Protein AF-A0A8C9YZ73-F1 (afdb_monomer_lite)

Radius of gyration: 12.93 Å; chains: 1; bounding box: 23×28×31 Å

Secondary structure (DSSP, 8-state):
-HHHHHHHHHHHHHHHHHHHHHHH-HHHHHHHHHHHHHH-HHHHHHTT--

Structure (mmCIF, N/CA/C/O backbone):
data_AF-A0A8C9YZ73-F1
#
_entry.id   AF-A0A8C9YZ73-F1
#
loop_
_atom_site.group_PDB
_atom_site.id
_atom_site.type_symbol
_atom_site.label_atom_id
_atom_site.label_alt_id
_atom_site.label_comp_id
_atom_site.label_asym_id
_atom_site.label_entity_id
_atom_site.label_seq_id
_atom_site.pdbx_PDB_ins_code
_atom_site.Cartn_x
_atom_site.Cartn_y
_atom_site.Cartn_z
_atom_site.occupancy
_atom_site.B_iso_or_equiv
_atom_site.auth_seq_id
_atom_site.auth_comp_id
_atom_site.auth_asym_id
_atom_site.auth_atom_id
_atom_site.pdbx_PDB_model_num
ATOM 1 N N . LEU A 1 1 ? 2.896 21.557 20.792 1.00 62.94 1 LEU A N 1
ATOM 2 C CA . LEU A 1 1 ? 4.242 21.412 20.168 1.00 62.94 1 LEU A CA 1
ATOM 3 C C . LEU A 1 1 ? 4.714 19.957 19.957 1.00 62.94 1 LEU A C 1
ATOM 5 O O . LEU A 1 1 ? 5.263 19.673 18.900 1.00 62.94 1 LEU A O 1
ATOM 9 N N . ARG A 1 2 ? 4.532 19.009 20.898 1.00 66.44 2 ARG A N 1
ATOM 10 C CA . ARG A 1 2 ? 4.941 17.589 20.703 1.00 66.44 2 ARG A CA 1
ATOM 11 C C . ARG A 1 2 ? 4.086 16.810 19.685 1.00 66.44 2 ARG A C 1
ATOM 13 O O . ARG A 1 2 ? 4.639 16.105 18.850 1.00 66.44 2 ARG A O 1
ATOM 20 N N . LYS A 1 3 ? 2.758 16.970 19.723 1.00 65.50 3 LYS A N 1
ATOM 21 C CA . LYS A 1 3 ? 1.808 16.234 18.861 1.00 65.50 3 LYS A CA 1
ATOM 22 C C . LYS A 1 3 ? 1.969 16.562 17.368 1.00 65.50 3 LYS A C 1
ATOM 24 O O . LYS A 1 3 ? 2.032 15.651 16.554 1.00 65.50 3 LYS A O 1
ATOM 29 N N . VAL A 1 4 ? 2.151 17.845 17.045 1.00 67.69 4 VAL A N 1
ATOM 30 C CA . VAL A 1 4 ? 2.371 18.334 15.670 1.00 67.69 4 VAL A CA 1
ATOM 31 C C . VAL A 1 4 ? 3.650 17.748 15.058 1.00 67.69 4 VAL A C 1
ATOM 33 O O . VAL A 1 4 ? 3.625 17.272 13.930 1.00 67.69 4 VAL A O 1
ATOM 36 N N . ARG A 1 5 ? 4.754 17.686 15.822 1.00 70.06 5 ARG A N 1
ATOM 37 C CA . ARG A 1 5 ? 6.008 17.069 15.352 1.00 70.06 5 ARG A CA 1
ATOM 38 C C . ARG A 1 5 ? 5.855 15.576 15.042 1.00 70.06 5 ARG A C 1
ATOM 40 O O . ARG A 1 5 ? 6.391 15.113 14.046 1.00 70.06 5 ARG A O 1
ATOM 47 N N . SER A 1 6 ? 5.108 14.833 15.862 1.00 73.62 6 SER A N 1
ATOM 48 C CA . SER A 1 6 ? 4.869 13.398 15.630 1.00 73.62 6 SER A CA 1
ATOM 49 C C . SER A 1 6 ? 4.030 13.135 14.373 1.00 73.62 6 SER A C 1
ATOM 51 O O . SER A 1 6 ? 4.346 12.229 13.606 1.00 73.62 6 SER A O 1
ATOM 53 N N . GLN A 1 7 ? 3.000 13.952 14.122 1.00 72.25 7 GLN A N 1
ATOM 54 C CA . GLN A 1 7 ? 2.168 13.836 12.918 1.00 72.25 7 GLN A CA 1
ATOM 55 C C . GLN A 1 7 ? 2.969 14.080 11.638 1.00 72.25 7 GLN A C 1
ATOM 57 O O . GLN A 1 7 ? 2.833 13.322 10.683 1.00 72.25 7 GLN A O 1
ATOM 62 N N . PHE A 1 8 ? 3.851 15.084 11.644 1.00 73.94 8 PHE A N 1
ATOM 63 C CA . PHE A 1 8 ? 4.727 15.367 10.507 1.00 73.94 8 PHE A CA 1
ATOM 64 C C . PHE A 1 8 ? 5.638 14.173 10.184 1.00 73.94 8 PHE A C 1
ATOM 66 O O . PHE A 1 8 ? 5.703 13.729 9.043 1.00 73.94 8 PHE A O 1
ATOM 73 N N . VAL A 1 9 ? 6.243 13.565 11.213 1.00 81.81 9 VAL A N 1
ATOM 74 C CA . VAL A 1 9 ? 7.090 12.369 11.057 1.00 81.81 9 VAL A CA 1
ATOM 75 C C . VAL A 1 9 ? 6.307 11.175 10.499 1.00 81.81 9 VAL A C 1
ATOM 77 O O . VAL A 1 9 ? 6.849 10.401 9.712 1.00 81.81 9 VAL A O 1
ATOM 80 N N . GLN A 1 10 ? 5.041 11.001 10.886 1.00 88.81 10 GLN A N 1
ATOM 81 C CA . GLN A 1 10 ? 4.194 9.933 10.344 1.00 88.81 10 GLN A CA 1
ATOM 82 C C . GLN A 1 10 ? 3.825 10.187 8.877 1.00 88.81 10 GLN A C 1
ATOM 84 O O . GLN A 1 10 ? 3.913 9.267 8.065 1.00 88.81 10 GLN A O 1
ATOM 89 N N . ALA A 1 11 ? 3.493 11.430 8.521 1.00 92.19 11 ALA A N 1
ATOM 90 C CA . ALA A 1 11 ? 3.199 11.812 7.142 1.00 92.19 11 ALA A CA 1
ATOM 91 C C . ALA A 1 11 ? 4.422 11.647 6.222 1.00 92.19 11 ALA A C 1
ATOM 93 O O . ALA A 1 11 ? 4.295 11.112 5.120 1.00 92.19 11 ALA A O 1
ATOM 94 N N . ASP A 1 12 ? 5.616 12.032 6.682 1.00 94.31 12 ASP A N 1
ATOM 95 C CA . ASP A 1 12 ? 6.853 11.860 5.913 1.00 94.31 12 ASP A CA 1
ATOM 96 C C . ASP A 1 12 ? 7.207 10.380 5.725 1.00 94.31 12 ASP A C 1
ATOM 98 O O . ASP A 1 12 ? 7.612 9.967 4.638 1.00 94.31 12 ASP A O 1
ATOM 102 N N . LYS A 1 13 ? 6.986 9.545 6.749 1.00 93.12 13 LYS A N 1
ATOM 103 C CA . LYS A 1 13 ? 7.136 8.087 6.626 1.00 93.12 13 LYS A CA 1
ATOM 104 C C . LYS A 1 13 ? 6.163 7.502 5.60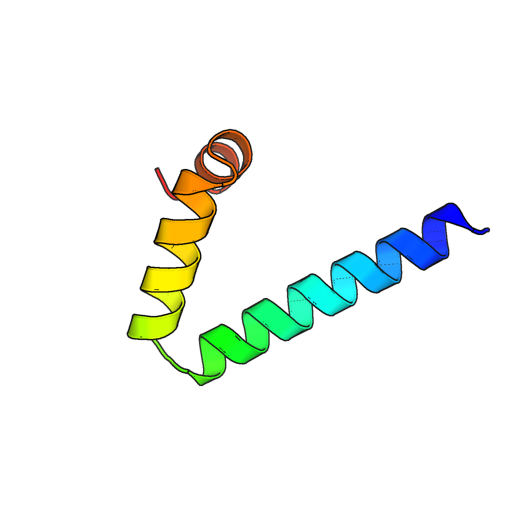7 1.00 93.12 13 LYS A C 1
ATOM 106 O O . LYS A 1 13 ? 6.590 6.717 4.763 1.00 93.12 13 LYS A O 1
ATOM 111 N N . ALA A 1 14 ? 4.892 7.902 5.654 1.00 94.69 14 ALA A N 1
ATOM 112 C CA . ALA A 1 14 ? 3.894 7.457 4.687 1.00 94.69 14 ALA A CA 1
ATOM 113 C C . ALA A 1 14 ? 4.300 7.850 3.258 1.00 94.69 14 ALA A C 1
ATOM 115 O O . ALA A 1 14 ? 4.333 6.993 2.378 1.00 94.69 14 ALA A O 1
ATOM 116 N N . ARG A 1 15 ? 4.712 9.108 3.041 1.00 96.50 15 ARG A N 1
ATOM 117 C CA . ARG A 1 15 ? 5.187 9.586 1.732 1.00 96.50 15 ARG A CA 1
ATOM 118 C C . ARG A 1 15 ? 6.372 8.763 1.223 1.00 96.50 15 ARG A C 1
ATOM 120 O O . ARG A 1 15 ? 6.317 8.243 0.113 1.00 96.50 15 ARG A O 1
ATOM 127 N N . ASN A 1 16 ? 7.391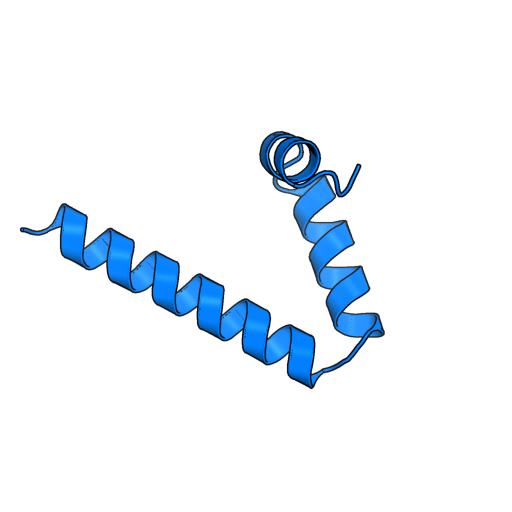 8.565 2.060 1.00 96.88 16 ASN A N 1
ATOM 128 C CA . ASN A 1 16 ? 8.583 7.797 1.696 1.00 96.88 16 ASN A CA 1
ATOM 129 C C . ASN A 1 16 ? 8.260 6.340 1.328 1.00 96.88 16 ASN A C 1
ATOM 131 O O . ASN A 1 16 ? 8.850 5.803 0.388 1.00 96.88 16 ASN A O 1
ATOM 135 N N . LEU A 1 17 ? 7.331 5.700 2.047 1.00 96.19 17 LEU A N 1
ATOM 136 C CA . LEU A 1 17 ? 6.883 4.340 1.736 1.00 96.19 17 LEU A CA 1
ATOM 137 C C . LEU A 1 17 ? 6.157 4.282 0.390 1.00 96.19 17 LEU A C 1
ATOM 139 O O . LEU A 1 17 ? 6.486 3.430 -0.436 1.00 96.19 17 LEU A O 1
ATOM 143 N N . ILE A 1 18 ? 5.225 5.206 0.137 1.00 96.69 18 ILE A N 1
ATOM 144 C CA . ILE A 1 18 ? 4.498 5.276 -1.138 1.00 96.69 18 ILE A CA 1
ATOM 145 C C . ILE A 1 18 ? 5.465 5.511 -2.303 1.00 96.69 18 ILE A C 1
ATOM 147 O O . ILE A 1 18 ? 5.404 4.791 -3.301 1.00 96.69 18 ILE A O 1
ATOM 151 N N . ASP A 1 19 ? 6.400 6.452 -2.170 1.00 98.12 19 ASP A N 1
ATOM 152 C CA . ASP A 1 19 ? 7.395 6.738 -3.209 1.00 98.12 19 ASP A CA 1
ATOM 153 C C . ASP A 1 19 ? 8.297 5.531 -3.480 1.00 98.12 19 ASP A C 1
ATOM 155 O O . ASP A 1 19 ? 8.593 5.205 -4.633 1.00 98.12 19 ASP A O 1
ATOM 159 N N . MET A 1 20 ? 8.708 4.821 -2.427 1.00 97.94 20 MET A N 1
ATOM 160 C CA . MET A 1 20 ? 9.498 3.600 -2.559 1.00 97.94 20 MET A CA 1
ATOM 161 C C . MET A 1 20 ? 8.733 2.511 -3.313 1.00 97.94 20 MET A C 1
ATOM 163 O O . MET A 1 20 ? 9.287 1.910 -4.234 1.00 97.94 20 MET A O 1
ATOM 167 N N . VAL A 1 21 ? 7.474 2.260 -2.949 1.00 97.81 21 VAL A N 1
ATOM 168 C CA . VAL A 1 21 ? 6.647 1.234 -3.598 1.00 97.81 21 VAL A CA 1
ATOM 169 C C . VAL A 1 21 ? 6.377 1.596 -5.058 1.00 97.81 21 VAL A C 1
ATOM 171 O O . VAL A 1 21 ? 6.510 0.735 -5.925 1.00 97.81 21 VAL A O 1
ATOM 174 N N . ARG A 1 22 ? 6.103 2.872 -5.365 1.00 97.31 22 ARG A N 1
ATOM 175 C CA . ARG A 1 22 ? 5.930 3.345 -6.751 1.00 97.31 22 ARG A CA 1
ATOM 176 C C . ARG A 1 22 ? 7.180 3.113 -7.598 1.00 97.31 22 ARG A C 1
ATOM 178 O O . ARG A 1 22 ? 7.053 2.651 -8.729 1.00 97.31 22 ARG A O 1
ATOM 185 N N . ARG A 1 23 ? 8.379 3.354 -7.050 1.00 98.25 23 ARG A N 1
ATOM 186 C CA . ARG A 1 23 ? 9.653 3.065 -7.739 1.00 98.25 23 ARG A CA 1
ATOM 187 C C . ARG A 1 23 ? 9.868 1.574 -8.016 1.00 98.25 23 ARG A C 1
ATOM 189 O O . ARG A 1 23 ? 10.523 1.240 -8.996 1.00 98.25 23 ARG A O 1
ATOM 196 N N . LYS A 1 24 ? 9.313 0.682 -7.189 1.00 97.81 24 LYS A N 1
ATOM 197 C CA . LYS A 1 24 ? 9.382 -0.778 -7.391 1.00 97.81 24 LYS A CA 1
ATOM 198 C C . LYS A 1 24 ? 8.392 -1.301 -8.441 1.00 97.81 24 LYS A C 1
ATOM 200 O O . LYS A 1 24 ? 8.513 -2.444 -8.872 1.00 97.81 24 LYS A O 1
ATOM 205 N N . GLY A 1 25 ? 7.438 -0.479 -8.876 1.00 97.56 25 GLY A N 1
ATOM 206 C CA . GLY A 1 25 ? 6.508 -0.807 -9.951 1.00 97.56 25 GLY A CA 1
ATOM 207 C C . GLY A 1 25 ? 5.260 -1.572 -9.504 1.00 97.56 25 GLY A C 1
ATOM 208 O O . GLY A 1 25 ? 4.988 -1.758 -8.317 1.00 97.56 25 GLY A O 1
ATOM 209 N N . ARG A 1 26 ? 4.469 -2.003 -10.495 1.00 97.94 26 ARG A N 1
ATOM 210 C CA . ARG A 1 26 ? 3.082 -2.465 -10.301 1.00 97.94 26 ARG A CA 1
ATOM 211 C C . ARG A 1 26 ? 2.947 -3.637 -9.331 1.00 97.94 26 ARG A C 1
ATOM 213 O O . ARG A 1 26 ? 2.054 -3.601 -8.499 1.00 97.94 26 ARG A O 1
ATOM 220 N N . ALA A 1 27 ? 3.833 -4.632 -9.397 1.00 98.19 27 ALA A N 1
ATOM 221 C CA . ALA A 1 27 ? 3.764 -5.797 -8.514 1.00 98.19 27 ALA A CA 1
ATOM 222 C C . ALA A 1 27 ? 3.869 -5.399 -7.031 1.00 98.19 27 ALA A C 1
ATOM 224 O O . ALA A 1 27 ? 3.073 -5.845 -6.210 1.00 98.19 27 ALA A O 1
ATOM 225 N N . ALA A 1 28 ? 4.794 -4.494 -6.696 1.00 97.94 28 ALA A N 1
ATOM 226 C CA . ALA A 1 28 ? 4.934 -3.986 -5.335 1.00 97.94 28 ALA A CA 1
ATOM 227 C C . ALA A 1 28 ? 3.721 -3.146 -4.909 1.00 97.94 28 ALA A C 1
ATOM 229 O O . ALA A 1 28 ? 3.279 -3.251 -3.767 1.00 97.94 28 ALA A O 1
ATOM 230 N N . SER A 1 29 ? 3.164 -2.340 -5.821 1.00 97.88 29 SER A N 1
ATOM 231 C CA . SER A 1 29 ? 1.925 -1.598 -5.560 1.00 97.88 29 SER A CA 1
ATOM 232 C C . SER A 1 29 ? 0.746 -2.525 -5.262 1.00 97.88 29 SER A C 1
ATOM 234 O O . SER A 1 29 ? 0.005 -2.253 -4.324 1.00 97.88 29 SER A O 1
ATOM 236 N N . SER A 1 30 ? 0.598 -3.631 -5.996 1.00 98.00 30 SER A N 1
ATOM 237 C CA . SER A 1 30 ? -0.459 -4.615 -5.738 1.00 98.00 30 SER A CA 1
ATOM 238 C C . SER A 1 30 ? -0.312 -5.271 -4.367 1.00 98.00 30 SER A C 1
ATOM 240 O O . SER A 1 30 ? -1.303 -5.399 -3.654 1.00 98.00 30 SER A O 1
ATOM 242 N N . VAL A 1 31 ? 0.915 -5.631 -3.967 1.00 98.31 31 VAL A N 1
ATOM 243 C CA . VAL A 1 31 ? 1.173 -6.184 -2.626 1.00 98.31 31 VAL A CA 1
ATOM 244 C C . VAL A 1 31 ? 0.810 -5.168 -1.545 1.00 98.31 31 VAL A C 1
ATOM 246 O O . VAL A 1 31 ? 0.085 -5.512 -0.620 1.00 98.31 31 VAL A O 1
ATOM 24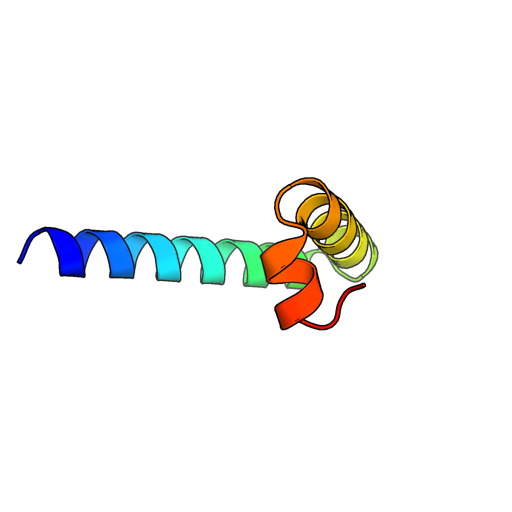9 N N . LEU A 1 32 ? 1.242 -3.908 -1.685 1.00 97.56 32 LEU A N 1
ATOM 250 C CA . LEU A 1 32 ? 0.897 -2.853 -0.727 1.00 97.56 32 LEU A CA 1
ATOM 251 C C . LEU A 1 32 ? -0.622 -2.695 -0.575 1.00 97.56 32 LEU A C 1
ATOM 253 O O . LEU A 1 32 ? -1.101 -2.585 0.549 1.00 97.56 32 LEU A O 1
ATOM 257 N N . ILE A 1 33 ? -1.364 -2.681 -1.687 1.00 97.88 33 ILE A N 1
ATOM 258 C CA . ILE A 1 33 ? -2.827 -2.550 -1.670 1.00 97.88 33 ILE A CA 1
ATOM 259 C C . ILE A 1 33 ? -3.464 -3.756 -0.972 1.00 97.88 33 ILE A C 1
ATOM 261 O O . ILE A 1 33 ? -4.268 -3.553 -0.071 1.00 97.88 33 ILE A O 1
ATOM 265 N N . SER A 1 34 ? -3.071 -4.987 -1.322 1.00 98.19 34 SER A N 1
ATOM 266 C CA . SER A 1 34 ? -3.596 -6.202 -0.677 1.00 98.19 34 SER A CA 1
ATOM 267 C C . SER A 1 34 ? -3.381 -6.169 0.835 1.00 98.19 34 SER A C 1
ATOM 269 O O . SER A 1 34 ? -4.319 -6.355 1.604 1.00 98.19 34 SER A O 1
ATOM 271 N N . THR A 1 35 ? -2.160 -5.847 1.267 1.00 97.75 35 THR A N 1
ATOM 272 C CA . THR A 1 35 ? -1.829 -5.764 2.691 1.00 97.75 35 THR A CA 1
ATOM 273 C C . THR A 1 35 ? -2.594 -4.640 3.391 1.00 97.75 35 THR A C 1
ATOM 275 O O . THR A 1 35 ? -3.021 -4.817 4.528 1.00 97.75 35 THR A O 1
ATOM 278 N N . LEU A 1 36 ? -2.808 -3.493 2.736 1.00 97.38 36 LEU A N 1
ATOM 279 C CA . LEU A 1 36 ? -3.605 -2.405 3.306 1.00 97.38 36 LEU A CA 1
ATOM 280 C C . LEU A 1 36 ? -5.066 -2.829 3.517 1.00 97.38 36 LEU A C 1
ATOM 282 O O . LEU A 1 36 ? -5.619 -2.549 4.577 1.00 97.38 36 LEU A O 1
ATOM 286 N N . CYS A 1 37 ? -5.650 -3.558 2.562 1.00 97.81 37 CYS A N 1
ATOM 287 C CA . CYS A 1 37 ? -7.009 -4.097 2.663 1.00 97.81 37 CYS A CA 1
ATOM 288 C C . CYS A 1 37 ? -7.183 -5.081 3.823 1.00 97.81 37 CYS A C 1
ATOM 290 O O . CYS A 1 37 ? -8.247 -5.111 4.440 1.00 97.81 37 CYS A O 1
ATOM 292 N N . GLU A 1 38 ? -6.149 -5.861 4.135 1.00 97.69 38 GLU A N 1
ATOM 293 C CA . GLU A 1 38 ? -6.148 -6.804 5.258 1.00 97.69 38 GLU A CA 1
ATOM 294 C C . GLU A 1 38 ? -5.966 -6.101 6.610 1.00 97.69 38 GLU A C 1
ATOM 296 O O . GLU A 1 38 ? -6.652 -6.427 7.579 1.00 97.69 38 GLU A O 1
ATOM 301 N N . VAL A 1 39 ? -5.041 -5.138 6.685 1.00 97.81 39 VAL A N 1
ATOM 302 C CA . VAL A 1 39 ? -4.651 -4.485 7.946 1.00 97.81 39 VAL A CA 1
ATOM 303 C C . VAL A 1 39 ? -5.619 -3.371 8.345 1.00 97.81 39 VAL A C 1
ATOM 305 O O . VAL A 1 39 ? -5.888 -3.201 9.534 1.00 97.81 39 VAL A O 1
ATOM 308 N N . ASP A 1 40 ? -6.145 -2.616 7.378 1.00 97.75 40 ASP A N 1
ATOM 309 C CA . ASP A 1 40 ? -7.090 -1.523 7.618 1.00 97.75 40 ASP A CA 1
ATOM 310 C C . ASP A 1 40 ? -8.239 -1.525 6.589 1.00 97.75 40 ASP A C 1
ATOM 312 O O . ASP A 1 40 ? -8.218 -0.803 5.580 1.00 97.75 40 ASP A O 1
ATOM 316 N N . PRO A 1 41 ? -9.287 -2.331 6.837 1.00 96.56 41 PRO A N 1
ATOM 317 C CA . PRO A 1 41 ? -10.451 -2.402 5.960 1.00 96.56 41 PRO A CA 1
ATOM 318 C C . PRO A 1 41 ? -11.263 -1.102 5.912 1.00 96.56 41 PRO A C 1
ATOM 320 O O . PRO A 1 41 ? -11.941 -0.845 4.917 1.00 96.56 41 PRO A O 1
ATOM 323 N N . VAL A 1 42 ? -11.229 -0.286 6.974 1.00 98.12 42 VAL A N 1
ATOM 324 C CA . VAL A 1 42 ? -11.968 0.987 7.024 1.00 98.12 42 VAL A CA 1
ATOM 325 C C . VAL A 1 42 ? -11.317 1.978 6.072 1.00 98.12 42 VAL A C 1
ATOM 327 O O . VAL A 1 42 ? -11.985 2.477 5.166 1.00 98.12 42 VAL A O 1
ATOM 330 N N . LEU A 1 43 ? -10.004 2.175 6.203 1.00 96.50 43 LEU A N 1
ATOM 331 C CA . LEU A 1 43 ? -9.243 3.035 5.301 1.00 96.50 43 LEU A CA 1
ATOM 332 C C . LEU A 1 43 ? -9.321 2.540 3.853 1.00 96.50 43 LEU A C 1
ATOM 334 O O . LEU A 1 43 ? -9.451 3.334 2.925 1.00 96.50 43 LEU A O 1
ATOM 338 N N . SER A 1 44 ? -9.299 1.227 3.643 1.00 97.88 44 SER A N 1
ATOM 339 C CA . SER A 1 44 ? -9.391 0.651 2.298 1.00 97.88 44 SER A CA 1
ATOM 340 C C . SER A 1 44 ? -10.728 0.942 1.615 1.00 97.88 44 SER A C 1
ATOM 342 O O . SER A 1 44 ? -10.745 1.219 0.414 1.00 97.88 44 SER A O 1
ATOM 344 N N . ARG A 1 45 ? -11.835 0.975 2.373 1.00 98.00 45 ARG A N 1
ATOM 345 C CA . ARG A 1 45 ? -13.146 1.429 1.874 1.00 98.00 45 ARG A CA 1
ATOM 346 C C . ARG A 1 45 ? -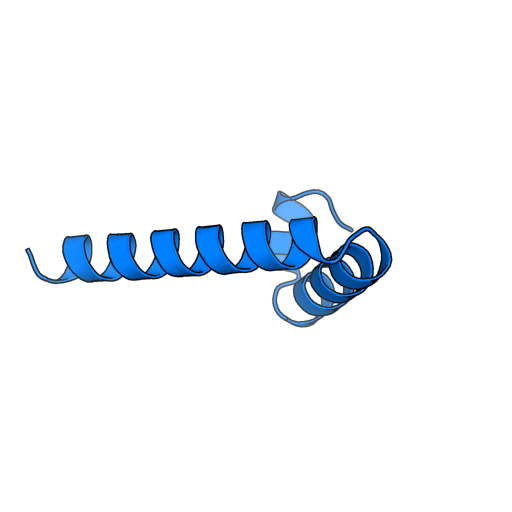13.165 2.928 1.593 1.00 98.00 45 ARG A C 1
ATOM 348 O O . ARG A 1 45 ? -13.671 3.342 0.553 1.00 98.00 45 ARG A O 1
ATOM 355 N N . GLU A 1 46 ? -12.595 3.747 2.478 1.00 98.38 46 GLU A N 1
ATOM 356 C CA . GLU A 1 46 ? -12.497 5.2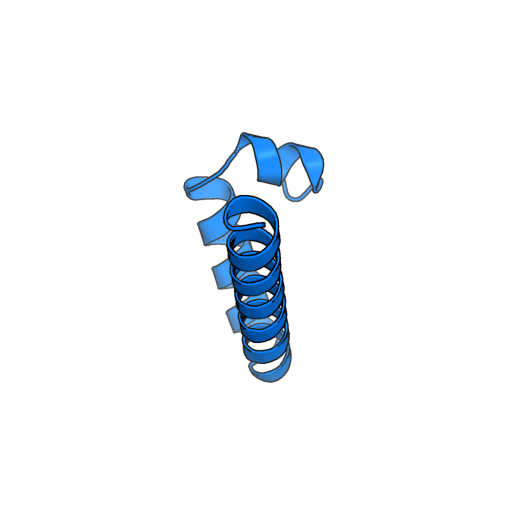00 2.263 1.00 98.38 46 GLU A CA 1
ATOM 357 C C . GLU A 1 46 ? -11.710 5.535 0.987 1.00 98.38 46 GLU A C 1
ATOM 359 O O . GLU A 1 46 ? -12.094 6.422 0.221 1.00 98.38 46 GLU A O 1
ATOM 364 N N . LEU A 1 47 ? -10.647 4.772 0.720 1.00 96.62 47 LEU A N 1
ATOM 365 C CA 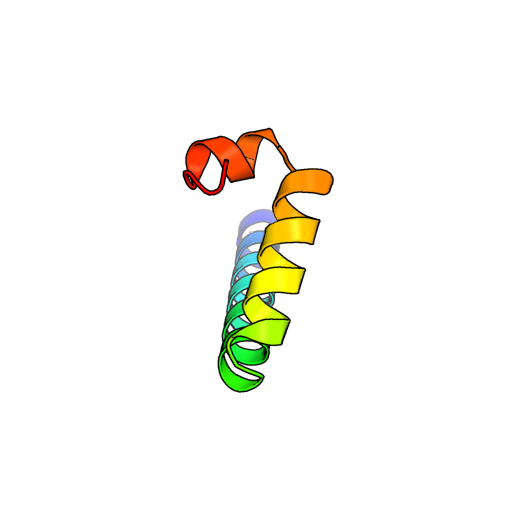. LEU A 1 47 ? -9.816 4.892 -0.477 1.00 96.62 47 LEU A CA 1
ATOM 366 C C . LEU A 1 47 ? -10.381 4.164 -1.709 1.00 96.62 47 LEU A C 1
ATOM 368 O O . LEU A 1 47 ? -9.783 4.265 -2.781 1.00 96.62 47 LEU A O 1
ATOM 372 N N . ARG A 1 48 ? -11.522 3.468 -1.588 1.00 97.88 48 ARG A N 1
ATOM 373 C CA . ARG A 1 48 ? -12.177 2.697 -2.667 1.00 97.88 48 ARG A CA 1
ATOM 374 C C . ARG A 1 48 ? -11.263 1.647 -3.307 1.00 97.88 48 ARG A C 1
ATOM 376 O O . ARG A 1 48 ? -11.255 1.470 -4.525 1.00 97.88 48 ARG A O 1
ATOM 383 N N . LEU A 1 49 ? -10.463 0.983 -2.477 1.00 95.19 49 LEU A N 1
ATOM 384 C CA . LEU A 1 49 ? -9.616 -0.144 -2.879 1.00 95.19 49 LEU A CA 1
ATOM 385 C C . LEU A 1 49 ? -10.378 -1.478 -2.833 1.00 95.19 49 LEU A C 1
ATOM 387 O O . LEU A 1 49 ? -9.948 -2.440 -3.469 1.00 95.19 49 LEU A O 1
ATOM 391 N N . ILE A 1 50 ? -11.492 -1.504 -2.090 1.00 90.69 50 ILE A N 1
ATOM 392 C CA . ILE A 1 50 ? -12.453 -2.605 -1.921 1.00 90.69 50 ILE A CA 1
ATOM 393 C C . ILE A 1 50 ? -13.882 -2.070 -1.859 1.00 90.69 50 ILE A C 1
ATOM 395 O O . ILE A 1 50 ? -14.047 -0.872 -1.524 1.00 90.69 50 ILE A O 1
#

Sequence (50 aa):
LRKVRSQFVQADKARNLIDMVRRKGRAASSVLISTLCEVDPVLSRELRLI

pLDDT: mean 92.05, std 10.54, range [62.94, 98.38]

Organism: Sander lucioperca (NCBI:txid283035)

Foldseek 3Di:
DVVVVVVVVVVVVVVVVVVVQVVVDDVSVVVVLVVCCVPPVPVNVVVVSD

InterPro domains:
  IPR001315 CARD domain [PF00619] (3-48)
  IPR001315 CARD domain [PS50209] (1-50)
  IPR011029 Death-like domain superfamily [G3DSA:1.10.533.10] (1-49)
  IPR011029 Death-like domain superfamily [SSF47986] (2-47)